Protein AF-A0A484B6P1-F1 (afdb_monomer)

Mean predicted aligned error: 10.32 Å

Organism: Drosophila navojoa (NCBI:txid7232)

InterPro domains:
  IPR007757 MT-A70-like [PF05063] (19-71)
  IPR007757 MT-A70-like [PS51143] (1-83)
  IPR045123 N6-adenosine-methyltransferase non-catalytic subunit METTL14-like [PTHR13107] (1-81)

Nearest PDB structures (foldseek):
  7o08-assembly1_B  TM=8.911E-01  e=1.246E-04  Homo sapiens
  7rx7-assembly1_B  TM=8.530E-01  e=1.086E-04  Homo sapiens
  8pwb-assembly1_B  TM=9.089E-01  e=2.312E-04  Homo sapiens
  7oqp-assembly1_B  TM=8.785E-01  e=2.158E-04  Homo sapiens
  5il0-assembly1_B  TM=8.909E-01  e=2.652E-04  Homo sapiens

Structure (mmCIF, N/CA/C/O backbone):
data_AF-A0A484B6P1-F1
#
_entry.id   AF-A0A484B6P1-F1
#
loop_
_atom_site.group_PDB
_atom_site.id
_atom_site.type_symbol
_atom_site.label_atom_id
_atom_site.label_alt_id
_atom_site.label_comp_id
_atom_site.label_asym_id
_atom_site.label_entity_id
_atom_site.label_seq_id
_atom_site.pdbx_PDB_ins_code
_atom_site.Cartn_x
_atom_site.Cartn_y
_atom_site.Cartn_z
_atom_site.occupancy
_atom_site.B_iso_or_equiv
_atom_site.auth_seq_id
_atom_site.auth_comp_id
_atom_site.auth_asym_id
_atom_site.auth_atom_id
_atom_site.pdbx_PDB_model_num
ATOM 1 N N . MET A 1 1 ? 0.513 -12.528 11.663 1.00 75.00 1 MET A N 1
ATOM 2 C CA . MET A 1 1 ? -0.344 -13.184 10.649 1.00 75.00 1 MET A CA 1
ATOM 3 C C . MET A 1 1 ? 0.185 -12.778 9.282 1.00 75.00 1 MET A C 1
ATOM 5 O O . MET A 1 1 ? 0.673 -11.662 9.178 1.00 75.00 1 MET A O 1
ATOM 9 N N . TYR A 1 2 ? 0.173 -13.654 8.279 1.00 79.38 2 TYR A N 1
ATOM 10 C CA . TYR A 1 2 ? 0.594 -13.304 6.919 1.00 79.38 2 TYR A CA 1
ATOM 11 C C . TYR A 1 2 ? -0.405 -13.881 5.918 1.00 79.38 2 TYR A C 1
ATOM 13 O O . TYR A 1 2 ? -0.963 -14.952 6.153 1.00 79.38 2 TYR A O 1
ATOM 21 N N . LEU A 1 3 ? -0.629 -13.164 4.820 1.00 81.81 3 LEU A N 1
ATOM 22 C CA . LEU A 1 3 ? -1.488 -13.584 3.721 1.00 81.81 3 LEU A CA 1
ATOM 23 C C . LEU A 1 3 ? -0.683 -13.477 2.428 1.00 81.81 3 LEU A C 1
ATOM 25 O O . LEU A 1 3 ? -0.211 -12.398 2.081 1.00 81.81 3 LEU A O 1
ATOM 29 N N . LYS A 1 4 ? -0.512 -14.596 1.720 1.00 83.38 4 LYS A N 1
ATOM 30 C CA . LYS A 1 4 ? 0.032 -14.572 0.361 1.00 83.38 4 LYS A CA 1
ATOM 31 C C . LYS A 1 4 ? -1.120 -14.273 -0.593 1.00 83.38 4 LYS A C 1
ATOM 33 O O . LYS A 1 4 ? -1.956 -15.142 -0.819 1.00 83.38 4 LYS A O 1
ATOM 38 N N . ALA A 1 5 ? -1.151 -13.065 -1.134 1.00 82.81 5 ALA A N 1
ATOM 39 C CA . ALA A 1 5 ? -2.148 -12.627 -2.100 1.00 82.81 5 ALA A CA 1
ATOM 40 C C . ALA A 1 5 ? -1.501 -11.722 -3.150 1.00 82.81 5 ALA A C 1
ATOM 42 O O . ALA A 1 5 ? -0.474 -11.094 -2.889 1.00 82.81 5 ALA A O 1
ATOM 43 N N . ASP A 1 6 ? -2.107 -11.671 -4.331 1.00 82.31 6 ASP A N 1
ATOM 44 C CA . ASP A 1 6 ? -1.783 -10.652 -5.321 1.00 82.31 6 ASP A CA 1
ATOM 45 C C . ASP A 1 6 ? -2.543 -9.375 -4.962 1.00 82.31 6 ASP A C 1
ATOM 47 O O . ASP A 1 6 ? -3.768 -9.344 -5.038 1.00 82.31 6 ASP A O 1
ATOM 51 N N . ILE A 1 7 ? -1.817 -8.336 -4.553 1.00 79.69 7 ILE A N 1
ATOM 52 C CA . ILE A 1 7 ? -2.414 -7.076 -4.101 1.00 79.69 7 ILE A CA 1
ATOM 53 C C . ILE A 1 7 ? -3.184 -6.376 -5.232 1.00 79.69 7 ILE A C 1
ATOM 55 O O . ILE A 1 7 ? -4.178 -5.723 -4.943 1.00 79.69 7 ILE A O 1
ATOM 59 N N . LYS A 1 8 ? -2.804 -6.547 -6.510 1.00 77.69 8 LYS A N 1
ATOM 60 C CA . LYS A 1 8 ? -3.521 -5.906 -7.631 1.00 77.69 8 LYS A CA 1
ATOM 61 C C . LYS A 1 8 ? -4.902 -6.520 -7.882 1.00 77.69 8 LYS A C 1
ATOM 63 O O . LYS A 1 8 ? -5.767 -5.867 -8.4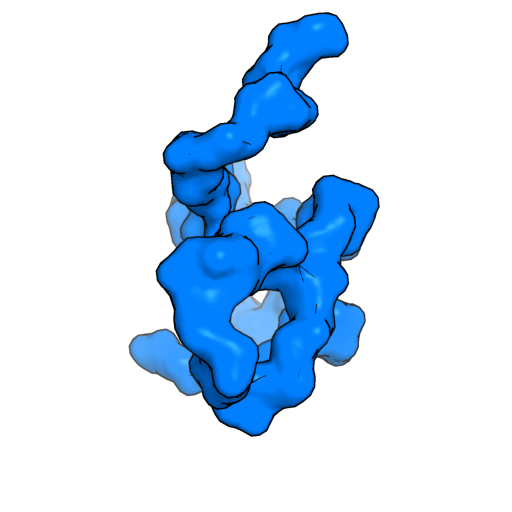53 1.00 77.69 8 LYS A O 1
ATOM 68 N N . ALA A 1 9 ? -5.09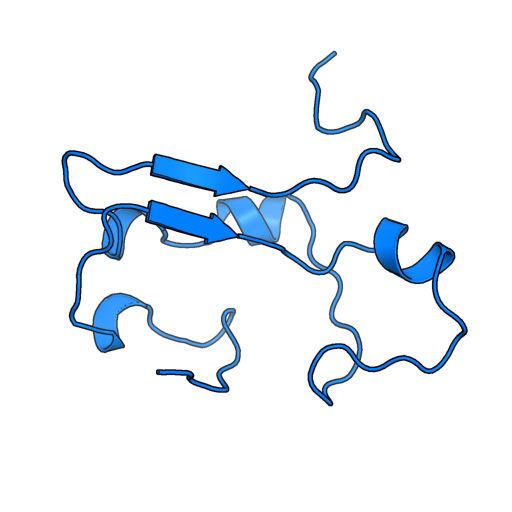7 -7.777 -7.487 1.00 81.31 9 ALA A N 1
ATOM 69 C CA . ALA A 1 9 ? -6.353 -8.507 -7.662 1.00 81.31 9 ALA A CA 1
ATOM 70 C C . ALA A 1 9 ? -7.118 -8.714 -6.344 1.00 81.31 9 ALA A 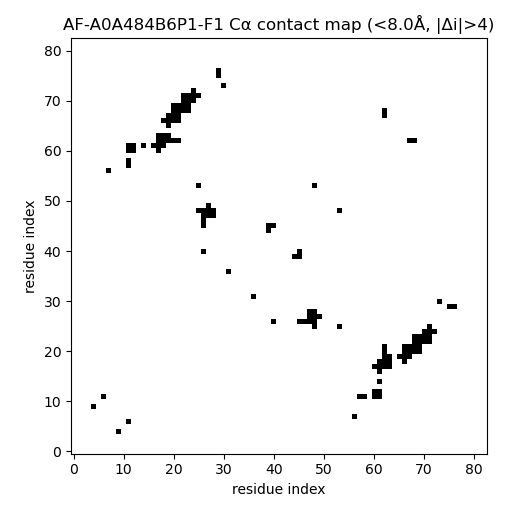C 1
ATOM 72 O O . ALA A 1 9 ? -8.229 -9.246 -6.351 1.00 81.31 9 ALA A O 1
ATOM 73 N N . LEU A 1 10 ? -6.518 -8.345 -5.211 1.00 81.81 10 LEU A N 1
ATOM 74 C CA . LEU A 1 10 ? -7.112 -8.527 -3.897 1.00 81.81 10 LEU A CA 1
ATOM 75 C C . LEU A 1 10 ? -8.077 -7.382 -3.601 1.00 81.81 10 LEU A C 1
ATOM 77 O O . LEU A 1 10 ? -7.678 -6.223 -3.539 1.00 81.81 10 LEU A O 1
ATOM 81 N N . ASP A 1 11 ? -9.329 -7.726 -3.309 1.00 80.88 11 ASP A N 1
ATOM 82 C CA . ASP A 1 11 ? -10.237 -6.780 -2.673 1.00 80.88 11 ASP A CA 1
ATOM 83 C C . ASP A 1 11 ? -9.802 -6.574 -1.216 1.00 80.88 11 ASP A C 1
ATOM 85 O O . ASP A 1 11 ? -9.986 -7.437 -0.350 1.00 80.88 11 ASP A O 1
ATOM 89 N N . VAL A 1 12 ? -9.204 -5.417 -0.948 1.00 78.25 12 VAL A N 1
ATOM 90 C CA . VAL A 1 12 ? -8.715 -5.014 0.374 1.00 78.25 12 VAL A CA 1
ATOM 91 C C . VAL A 1 12 ? -9.819 -4.977 1.440 1.00 78.25 12 VAL A C 1
ATOM 93 O O . VAL A 1 12 ? -9.522 -5.091 2.628 1.00 78.25 12 VAL A O 1
ATOM 96 N N . LYS A 1 13 ? -11.102 -4.939 1.053 1.00 78.44 13 LYS A N 1
ATOM 97 C CA . LYS A 1 13 ? -12.244 -5.015 1.984 1.00 78.44 13 LYS A CA 1
ATOM 98 C C . LYS A 1 13 ? -12.367 -6.378 2.655 1.00 78.44 13 LYS A C 1
ATOM 100 O O . LYS A 1 13 ? -12.883 -6.475 3.768 1.00 78.44 13 LYS A O 1
ATOM 105 N N . THR A 1 14 ? -11.845 -7.428 2.022 1.00 81.69 14 THR A N 1
ATOM 106 C CA . THR A 1 14 ? -11.858 -8.795 2.569 1.00 81.69 14 THR A CA 1
ATOM 107 C C . THR A 1 14 ? -11.002 -8.951 3.825 1.00 81.69 14 THR A C 1
ATOM 109 O O . THR A 1 14 ? -11.236 -9.869 4.608 1.00 81.69 14 THR A O 1
ATOM 112 N N . LEU A 1 15 ? -10.058 -8.031 4.066 1.00 80.38 15 LEU A N 1
ATOM 113 C CA . LEU A 1 15 ? -9.265 -7.991 5.297 1.00 80.38 15 LEU A CA 1
ATOM 114 C C . LEU A 1 15 ? -10.128 -7.655 6.528 1.00 80.38 15 LEU A C 1
ATOM 116 O O . LEU A 1 15 ? -9.710 -7.948 7.649 1.00 80.38 15 LEU A O 1
ATOM 120 N N . ALA A 1 16 ? -11.325 -7.076 6.322 1.00 76.25 16 ALA A N 1
ATOM 121 C CA . ALA A 1 16 ? -12.352 -6.787 7.333 1.00 76.25 16 ALA A CA 1
ATOM 122 C C . ALA A 1 16 ? -11.822 -6.102 8.612 1.00 76.25 16 ALA A C 1
ATOM 124 O O . ALA A 1 16 ? -12.418 -6.205 9.682 1.00 76.25 16 ALA A O 1
ATOM 125 N N . SER A 1 17 ? -10.683 -5.420 8.501 1.00 80.44 17 SER A N 1
ATOM 126 C CA . SER A 1 17 ? -9.928 -4.829 9.600 1.00 80.44 17 SER A CA 1
ATOM 127 C C . SER A 1 17 ? -9.380 -3.490 9.143 1.00 80.44 17 SER A C 1
ATOM 129 O O . SER A 1 17 ? -8.984 -3.337 7.985 1.00 80.44 17 SER A O 1
ATOM 131 N N . LYS A 1 18 ? -9.365 -2.529 10.063 1.00 85.50 18 LYS A N 1
ATOM 132 C CA . LYS A 1 18 ? -8.725 -1.234 9.863 1.00 85.50 18 LYS A CA 1
ATOM 133 C C . LYS A 1 18 ? -7.350 -1.246 10.517 1.00 85.50 18 LYS A C 1
ATOM 135 O O . LYS A 1 18 ? -7.179 -1.862 11.568 1.00 85.50 18 LYS A O 1
ATOM 140 N N . PHE A 1 19 ? -6.384 -0.590 9.889 1.00 86.31 19 PHE A N 1
ATOM 141 C CA . PHE A 1 19 ? -5.009 -0.521 10.369 1.00 86.31 19 PHE A CA 1
ATOM 142 C C . PHE A 1 19 ? -4.654 0.912 10.762 1.00 86.31 19 PHE A C 1
ATOM 144 O O . PHE A 1 19 ? -4.869 1.848 9.989 1.00 86.31 19 PHE A O 1
ATOM 151 N N . ASP A 1 20 ? -4.058 1.067 11.945 1.00 86.44 20 ASP A N 1
ATOM 152 C CA . ASP A 1 20 ? -3.510 2.345 12.416 1.00 86.44 20 ASP A CA 1
ATOM 153 C C . ASP A 1 20 ? -2.213 2.710 11.680 1.00 86.44 20 ASP A C 1
ATOM 155 O O . ASP A 1 20 ? -1.885 3.880 11.502 1.00 86.44 20 ASP A O 1
ATOM 159 N N . VAL A 1 21 ? -1.453 1.705 11.238 1.00 85.75 21 VAL A N 1
ATOM 160 C CA . VAL A 1 21 ? -0.202 1.896 10.499 1.00 85.75 21 VAL A CA 1
ATOM 161 C C . VAL A 1 21 ? -0.185 0.967 9.294 1.00 85.75 21 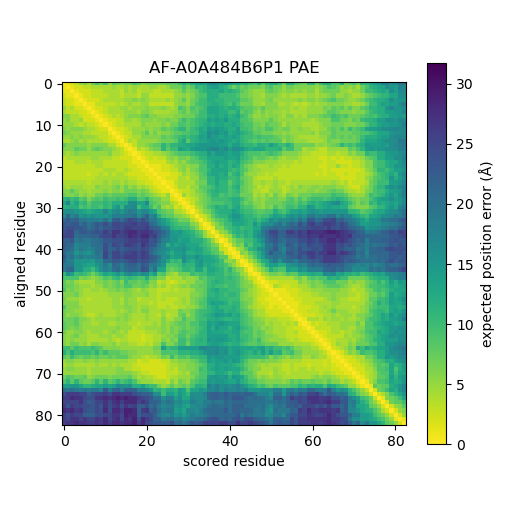VAL A C 1
ATOM 163 O O . VAL A 1 21 ? -0.211 -0.255 9.443 1.00 85.75 21 VAL A O 1
ATOM 166 N N . VAL A 1 22 ? -0.106 1.553 8.100 1.00 86.25 22 VAL A N 1
ATOM 167 C CA . VAL A 1 22 ? 0.042 0.830 6.835 1.00 86.25 22 VAL A CA 1
ATOM 168 C C . VAL A 1 22 ? 1.441 1.085 6.293 1.00 86.25 22 VAL A C 1
ATOM 170 O O . VAL A 1 22 ? 1.791 2.214 5.953 1.00 86.25 22 VAL A O 1
ATOM 173 N N . LEU A 1 23 ? 2.242 0.025 6.210 1.00 85.75 23 LEU A N 1
ATOM 174 C CA . LEU A 1 23 ? 3.575 0.057 5.619 1.00 85.75 23 LEU A CA 1
ATOM 175 C C . LEU A 1 23 ? 3.517 -0.522 4.204 1.00 85.75 23 LEU A C 1
ATOM 177 O O . LEU A 1 23 ? 3.150 -1.684 4.034 1.00 85.75 23 LEU A O 1
ATOM 181 N N . ILE A 1 24 ? 3.892 0.272 3.204 1.00 84.38 24 ILE A N 1
ATOM 182 C CA . ILE A 1 24 ? 3.884 -0.138 1.797 1.00 84.38 24 ILE A CA 1
ATOM 183 C C . ILE A 1 24 ? 5.325 -0.158 1.291 1.00 84.38 24 ILE A C 1
ATOM 185 O O . ILE A 1 24 ? 5.985 0.877 1.236 1.00 84.38 24 ILE A O 1
ATOM 189 N N . GLU A 1 25 ? 5.808 -1.338 0.911 1.00 82.62 25 GLU A N 1
ATOM 190 C CA . GLU A 1 25 ? 7.104 -1.530 0.249 1.00 82.62 25 GLU A CA 1
ATOM 191 C C . GLU A 1 25 ? 6.858 -2.153 -1.135 1.00 82.62 25 GLU A C 1
ATOM 193 O O . GLU A 1 25 ? 6.852 -3.380 -1.277 1.00 82.62 25 GLU A O 1
ATOM 198 N N . PRO A 1 26 ? 6.568 -1.337 -2.161 1.00 78.44 26 PRO A N 1
ATOM 199 C CA . PRO A 1 26 ? 6.263 -1.849 -3.486 1.00 78.44 26 PRO A CA 1
ATOM 200 C C . PRO A 1 26 ? 7.554 -2.247 -4.230 1.00 78.44 26 PRO A C 1
ATOM 202 O O . PRO A 1 26 ? 8.613 -1.641 -4.035 1.00 78.44 26 PRO A O 1
ATOM 205 N N . PRO A 1 27 ? 7.501 -3.273 -5.098 1.00 74.50 27 PRO A N 1
ATOM 206 C CA . PRO A 1 27 ? 8.662 -3.731 -5.854 1.00 74.50 27 PRO A CA 1
ATOM 207 C C . PRO A 1 27 ? 8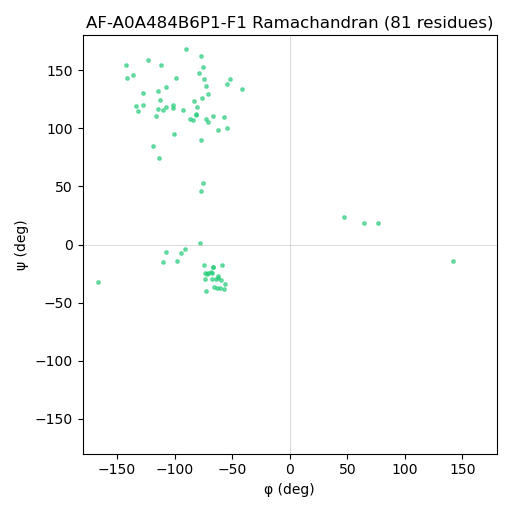.962 -2.785 -7.028 1.00 74.50 27 PRO A C 1
ATOM 209 O O . PRO A 1 27 ? 8.473 -2.982 -8.139 1.00 74.50 27 PRO A O 1
ATOM 212 N N . PHE A 1 28 ? 9.787 -1.766 -6.796 1.00 72.38 28 PHE A N 1
ATOM 213 C CA . PHE A 1 28 ? 10.259 -0.869 -7.856 1.00 72.38 28 PHE A CA 1
ATOM 214 C C . PHE A 1 28 ? 11.343 -1.509 -8.736 1.00 72.38 28 PHE A C 1
ATOM 216 O O . PHE A 1 28 ? 12.111 -2.374 -8.297 1.00 72.38 28 PHE A O 1
ATOM 223 N N . GLU A 1 29 ? 11.432 -1.056 -9.988 1.00 67.44 29 GLU A N 1
ATOM 224 C CA . GLU A 1 29 ? 12.436 -1.520 -10.951 1.00 67.44 29 GLU A CA 1
ATOM 225 C C . GLU A 1 29 ? 13.862 -1.188 -10.487 1.00 67.44 29 GLU A C 1
ATOM 227 O O . GLU A 1 29 ? 14.779 -2.007 -10.598 1.00 67.44 29 GLU A O 1
ATOM 232 N N . GLU A 1 30 ? 14.059 -0.031 -9.859 1.00 64.38 30 GLU A N 1
ATOM 233 C CA . GLU A 1 30 ? 15.359 0.396 -9.344 1.00 64.38 30 GLU A CA 1
ATOM 234 C C . GLU A 1 30 ? 15.893 -0.541 -8.253 1.00 64.38 30 GLU A C 1
ATOM 236 O O . GLU A 1 30 ? 17.108 -0.711 -8.118 1.00 64.38 30 GLU A O 1
ATOM 241 N N . TYR A 1 31 ? 15.011 -1.233 -7.524 1.00 65.06 31 TYR A N 1
ATOM 242 C CA . TYR A 1 31 ? 15.417 -2.215 -6.513 1.00 65.06 31 TYR A CA 1
ATOM 243 C C . TYR A 1 31 ? 15.980 -3.487 -7.141 1.00 65.06 31 TYR A C 1
ATOM 245 O O . TYR A 1 31 ? 16.818 -4.158 -6.537 1.00 65.06 31 TYR A O 1
ATOM 253 N N . ALA A 1 32 ? 15.584 -3.805 -8.375 1.00 60.81 32 ALA A N 1
ATOM 254 C CA . ALA A 1 32 ? 16.076 -4.971 -9.091 1.00 60.81 32 ALA A CA 1
ATOM 255 C C . ALA A 1 32 ? 17.511 -4.821 -9.604 1.00 60.81 32 ALA A C 1
ATOM 257 O O . ALA A 1 32 ? 18.176 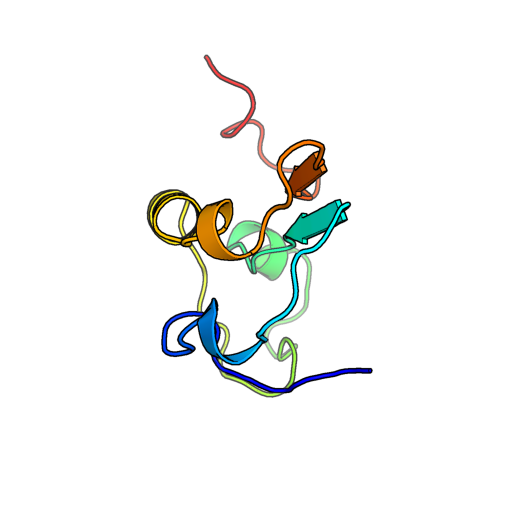-5.845 -9.762 1.00 60.81 32 ALA A O 1
ATOM 258 N N . ARG A 1 33 ? 18.011 -3.596 -9.826 1.00 58.66 33 ARG A N 1
ATOM 259 C CA . ARG A 1 33 ? 19.390 -3.364 -10.305 1.00 58.66 33 ARG A CA 1
ATOM 260 C C . ARG A 1 33 ? 20.460 -3.726 -9.273 1.00 58.66 33 ARG A C 1
ATOM 262 O O . ARG A 1 33 ? 21.586 -4.029 -9.648 1.00 58.66 33 ARG A O 1
ATOM 269 N N . ALA A 1 34 ? 20.109 -3.734 -7.988 1.00 53.84 34 ALA A N 1
ATOM 270 C CA . ALA A 1 34 ? 21.027 -4.044 -6.892 1.00 53.84 34 ALA A CA 1
ATOM 271 C C . ALA A 1 34 ? 21.069 -5.538 -6.513 1.00 53.84 34 ALA A C 1
ATOM 273 O O . ALA A 1 34 ? 21.841 -5.923 -5.636 1.00 53.84 34 ALA A O 1
ATOM 274 N N . VAL A 1 35 ? 20.236 -6.386 -7.129 1.00 52.16 35 VAL A N 1
ATOM 275 C CA . VAL A 1 35 ? 20.079 -7.795 -6.739 1.00 52.16 35 VAL A CA 1
ATOM 276 C C . VAL A 1 35 ? 20.277 -8.688 -7.966 1.00 52.16 35 VAL A C 1
ATOM 278 O O . VAL A 1 35 ? 19.638 -8.428 -8.987 1.00 52.16 35 VAL A O 1
ATOM 281 N N . PRO A 1 36 ? 21.111 -9.748 -7.899 1.00 49.72 36 PRO A N 1
ATOM 282 C CA . PRO A 1 36 ? 21.426 -10.586 -9.054 1.00 49.72 36 PRO A CA 1
ATOM 283 C C . PRO A 1 36 ? 20.167 -11.092 -9.773 1.00 49.72 36 PRO A C 1
ATOM 285 O O . PRO A 1 36 ? 19.141 -11.395 -9.147 1.00 49.72 36 PRO A O 1
ATOM 288 N N . ALA A 1 37 ? 20.261 -11.147 -11.105 1.00 45.34 37 ALA A N 1
ATOM 289 C CA . ALA A 1 37 ? 19.220 -11.614 -12.013 1.00 45.34 37 ALA A CA 1
ATOM 290 C C . ALA A 1 37 ? 18.778 -13.031 -11.609 1.00 45.34 37 ALA A C 1
ATOM 292 O O . ALA A 1 37 ? 19.476 -14.006 -11.866 1.00 45.34 37 ALA A O 1
ATOM 293 N N . GLY A 1 38 ? 17.649 -13.126 -10.902 1.00 45.34 38 GLY A N 1
ATOM 294 C CA . GLY A 1 38 ? 17.135 -14.389 -10.365 1.00 45.34 38 GLY A CA 1
ATOM 295 C C . GLY A 1 38 ? 16.492 -14.304 -8.980 1.00 45.34 38 GLY A C 1
ATOM 296 O O . GLY A 1 38 ? 15.784 -15.232 -8.603 1.00 45.34 38 GLY A O 1
ATOM 297 N N . ALA A 1 39 ? 16.662 -13.215 -8.216 1.00 45.03 39 ALA A N 1
ATOM 298 C CA . ALA A 1 39 ? 15.976 -13.127 -6.921 1.00 45.03 39 ALA A CA 1
ATOM 299 C C . ALA A 1 39 ? 14.470 -12.877 -7.117 1.00 45.03 39 ALA A C 1
ATOM 301 O O . ALA A 1 39 ? 14.058 -11.791 -7.523 1.00 45.03 39 ALA A O 1
ATOM 302 N N . THR A 1 40 ? 13.647 -13.883 -6.846 1.00 45.81 40 THR A N 1
ATOM 303 C CA . THR A 1 40 ? 12.191 -13.754 -6.759 1.00 45.81 40 THR A CA 1
ATOM 304 C C . THR A 1 40 ? 11.824 -12.971 -5.501 1.00 45.81 40 THR A C 1
ATOM 306 O O . THR A 1 40 ? 12.254 -13.349 -4.411 1.00 45.81 40 THR A O 1
ATOM 309 N N . VAL A 1 41 ? 10.991 -11.937 -5.610 1.00 49.59 41 VAL A N 1
ATOM 310 C CA . VAL A 1 41 ? 10.318 -11.366 -4.433 1.00 49.59 41 VAL A CA 1
ATOM 311 C C . VAL A 1 41 ? 9.112 -12.265 -4.151 1.00 49.59 41 VAL A C 1
ATOM 313 O O . VAL A 1 41 ? 8.215 -12.376 -4.980 1.00 49.59 41 VAL A O 1
ATOM 316 N N . GLY A 1 42 ? 9.131 -13.017 -3.047 1.00 49.88 42 GLY A N 1
ATOM 317 C CA . GLY A 1 42 ? 7.990 -13.853 -2.636 1.00 49.88 42 GLY A CA 1
ATOM 318 C C . GLY A 1 42 ? 7.612 -15.023 -3.568 1.00 49.88 42 GLY A C 1
ATOM 319 O O . GLY A 1 42 ? 6.502 -15.548 -3.466 1.00 49.88 42 GLY A O 1
ATOM 320 N N . GLY A 1 43 ? 8.507 -15.458 -4.466 1.00 44.66 43 GLY A N 1
ATOM 321 C CA . GLY A 1 43 ? 8.279 -16.614 -5.349 1.00 44.66 43 GLY A CA 1
ATOM 322 C C . GLY A 1 43 ? 7.357 -16.362 -6.552 1.00 44.66 43 GLY A C 1
ATOM 323 O O . GLY A 1 43 ? 6.848 -17.325 -7.120 1.00 44.66 43 GLY A O 1
ATOM 324 N N . ALA A 1 44 ? 7.131 -15.102 -6.935 1.00 49.25 44 ALA A N 1
ATOM 325 C CA . ALA A 1 44 ? 6.422 -14.709 -8.157 1.00 49.25 44 ALA A CA 1
ATOM 326 C C . ALA A 1 44 ? 7.389 -14.042 -9.164 1.00 49.25 44 ALA A C 1
ATOM 328 O O . ALA A 1 44 ? 8.424 -13.507 -8.742 1.00 49.25 44 ALA A O 1
ATOM 329 N N . PRO A 1 45 ? 7.102 -14.074 -10.486 1.00 52.88 45 PRO A N 1
ATOM 330 C CA . PRO A 1 45 ? 7.834 -13.262 -11.461 1.00 52.88 45 PRO A CA 1
ATOM 331 C C . PRO A 1 45 ? 7.796 -11.790 -11.029 1.00 52.88 45 PRO A C 1
ATOM 333 O O . PRO A 1 45 ? 6.771 -11.322 -10.538 1.00 52.88 45 PRO A O 1
ATOM 336 N N . ARG A 1 46 ? 8.924 -11.074 -11.153 1.00 59.47 46 ARG A N 1
ATOM 337 C CA . ARG A 1 46 ? 9.038 -9.672 -10.719 1.00 59.47 46 ARG A CA 1
ATOM 338 C C . ARG A 1 46 ? 8.071 -8.808 -11.532 1.00 59.47 46 ARG A C 1
ATOM 340 O O . ARG A 1 46 ? 8.380 -8.440 -12.660 1.00 59.47 46 ARG A O 1
ATOM 347 N N . VAL A 1 47 ? 6.906 -8.510 -10.967 1.00 65.62 47 VAL A N 1
ATOM 348 C CA . VAL A 1 47 ? 6.015 -7.469 -11.477 1.00 65.62 47 VAL A CA 1
ATOM 349 C C . VAL A 1 47 ? 6.479 -6.175 -10.837 1.00 65.62 47 VAL A C 1
ATOM 351 O O . VAL A 1 47 ? 6.325 -5.998 -9.630 1.00 65.62 47 VAL A O 1
ATOM 354 N N . PHE A 1 48 ? 7.103 -5.315 -11.634 1.00 72.56 48 PHE A N 1
ATOM 355 C CA . PHE A 1 48 ? 7.489 -3.984 -11.187 1.00 72.56 48 PHE A CA 1
ATOM 356 C C . PHE A 1 48 ? 6.263 -3.090 -11.096 1.00 72.56 48 PHE A C 1
ATOM 358 O O . PHE A 1 48 ? 5.329 -3.230 -11.890 1.00 72.56 48 PHE A O 1
ATOM 365 N N . TRP A 1 49 ? 6.241 -2.239 -10.077 1.00 76.38 49 TRP A N 1
ATOM 366 C CA . TRP A 1 49 ? 5.151 -1.301 -9.850 1.00 76.38 49 TRP A CA 1
ATOM 367 C C . TRP A 1 49 ? 5.607 0.108 -10.184 1.00 76.38 49 TRP A C 1
ATOM 369 O O . TRP A 1 49 ? 6.690 0.529 -9.775 1.00 76.38 49 TRP A O 1
ATOM 379 N N . ASN A 1 50 ? 4.745 0.826 -10.896 1.00 80.12 50 ASN A N 1
ATOM 380 C CA . ASN A 1 50 ? 4.918 2.250 -11.150 1.00 80.12 50 ASN A CA 1
ATOM 381 C C . ASN A 1 50 ? 4.235 3.071 -10.048 1.00 80.12 50 ASN A C 1
ATOM 383 O O . ASN A 1 50 ? 3.420 2.557 -9.279 1.00 80.12 50 ASN A O 1
ATOM 387 N N . TRP A 1 51 ? 4.509 4.375 -10.001 1.00 78.69 51 TRP A N 1
ATOM 388 C CA . TRP A 1 51 ? 3.810 5.289 -9.092 1.00 78.69 51 TRP A CA 1
ATOM 389 C C . TRP A 1 51 ? 2.293 5.279 -9.290 1.00 78.69 51 TRP A C 1
ATOM 391 O O . TRP A 1 51 ? 1.559 5.276 -8.306 1.00 78.69 51 TRP A O 1
ATOM 401 N N . ASP A 1 52 ? 1.822 5.174 -10.535 1.00 82.19 52 ASP A N 1
ATOM 402 C CA . ASP A 1 52 ? 0.396 5.034 -10.837 1.00 82.19 52 ASP A CA 1
ATOM 403 C C . ASP A 1 52 ? -0.214 3.771 -10.215 1.00 82.19 52 ASP A C 1
ATOM 405 O O . ASP A 1 52 ? -1.335 3.812 -9.717 1.00 82.19 52 ASP A O 1
ATOM 409 N N . ASP A 1 53 ? 0.515 2.651 -10.183 1.00 81.44 53 ASP A N 1
ATOM 410 C CA . ASP A 1 53 ? 0.026 1.425 -9.538 1.00 81.44 53 ASP A CA 1
ATOM 411 C C . ASP A 1 53 ? -0.126 1.615 -8.025 1.00 81.44 53 ASP A C 1
ATOM 413 O O . ASP A 1 53 ? -1.062 1.090 -7.433 1.00 81.44 53 ASP A O 1
ATOM 417 N N . ILE A 1 54 ? 0.784 2.371 -7.402 1.00 80.19 54 ILE A N 1
ATOM 418 C CA . ILE A 1 54 ? 0.766 2.642 -5.959 1.00 80.19 54 ILE A CA 1
ATOM 419 C C . ILE A 1 54 ? -0.363 3.611 -5.604 1.00 80.19 54 ILE A C 1
ATOM 421 O O . ILE A 1 54 ? -1.039 3.421 -4.596 1.00 80.19 54 ILE A O 1
ATOM 425 N N . LEU A 1 55 ? -0.590 4.632 -6.435 1.00 81.00 55 LEU A N 1
ATOM 426 C CA . LEU A 1 55 ? -1.678 5.597 -6.258 1.00 81.00 55 LEU A CA 1
ATOM 427 C C . LEU A 1 55 ? -3.061 4.966 -6.457 1.00 81.00 55 LEU A C 1
ATOM 429 O O . LEU A 1 55 ? -4.017 5.403 -5.825 1.00 81.00 55 LEU A O 1
ATOM 433 N N . ASN A 1 56 ? -3.161 3.934 -7.297 1.00 84.62 56 ASN A N 1
ATOM 434 C CA . ASN A 1 56 ? -4.396 3.177 -7.509 1.00 84.62 56 ASN A CA 1
ATOM 435 C C . ASN A 1 56 ? -4.700 2.161 -6.391 1.00 84.62 56 ASN A C 1
ATOM 437 O O . ASN A 1 56 ? -5.692 1.441 -6.481 1.00 84.62 56 ASN A O 1
ATOM 441 N N . LEU A 1 57 ? -3.872 2.067 -5.345 1.00 82.38 57 LEU A N 1
ATOM 442 C CA . LEU A 1 57 ? -4.185 1.231 -4.188 1.00 82.38 57 LEU A CA 1
ATOM 443 C C . LEU A 1 57 ? -5.243 1.916 -3.319 1.00 82.38 57 LEU A C 1
ATOM 445 O O . LEU A 1 57 ? -5.027 3.016 -2.811 1.00 82.38 57 LEU A O 1
ATOM 449 N N . ASP A 1 58 ? -6.337 1.209 -3.043 1.00 82.12 58 ASP A N 1
ATOM 450 C CA . ASP A 1 58 ? -7.420 1.665 -2.163 1.00 82.12 58 ASP A CA 1
ATOM 451 C C . ASP A 1 58 ? -7.036 1.595 -0.668 1.00 82.12 58 ASP A C 1
ATOM 453 O O . ASP A 1 58 ? -7.732 1.012 0.167 1.00 82.12 58 ASP A O 1
ATOM 457 N N . VAL A 1 59 ? -5.906 2.203 -0.290 1.00 81.88 59 VAL A N 1
ATOM 458 C CA . VAL A 1 59 ? -5.389 2.211 1.091 1.00 81.88 59 VAL A CA 1
ATOM 459 C C . VAL A 1 59 ? -6.366 2.903 2.049 1.00 81.88 59 VAL A C 1
ATOM 461 O O . VAL A 1 59 ? -6.459 2.531 3.217 1.00 81.88 59 VAL A O 1
ATOM 464 N N . GLY A 1 60 ? -7.158 3.860 1.556 1.00 80.06 60 GLY A N 1
ATOM 465 C CA . GLY A 1 60 ? -8.201 4.528 2.340 1.00 80.06 60 GLY A CA 1
ATOM 466 C C . GLY A 1 60 ? -9.270 3.571 2.883 1.00 80.06 60 GLY A C 1
ATOM 467 O O . GLY A 1 60 ? -9.786 3.774 3.981 1.00 80.06 60 GLY A O 1
ATOM 468 N N . GLU A 1 61 ? -9.553 2.472 2.178 1.00 83.19 61 GLU A N 1
ATOM 469 C CA . GLU A 1 61 ? -10.557 1.495 2.611 1.00 83.19 61 GLU A CA 1
ATOM 470 C C . GLU A 1 61 ? -10.063 0.619 3.772 1.00 83.19 61 GLU A C 1
ATOM 472 O O . GLU A 1 61 ? -10.881 0.046 4.493 1.00 83.19 61 GLU A O 1
ATOM 477 N N . ILE A 1 62 ? -8.752 0.553 4.016 1.00 84.38 62 ILE A N 1
ATOM 478 C CA . ILE A 1 62 ? -8.146 -0.209 5.123 1.00 84.38 62 ILE A CA 1
ATOM 479 C C . ILE A 1 62 ? -7.553 0.684 6.216 1.00 84.38 62 ILE A C 1
ATOM 481 O O . ILE A 1 62 ? -7.299 0.212 7.320 1.00 84.38 62 ILE A O 1
ATOM 485 N N . ALA A 1 63 ? -7.357 1.967 5.936 1.00 84.44 63 ALA A N 1
ATOM 486 C CA . ALA A 1 63 ? -6.886 2.958 6.890 1.00 84.44 63 ALA A CA 1
ATOM 487 C C . ALA A 1 63 ? -7.987 3.322 7.909 1.00 84.44 63 ALA A C 1
ATOM 489 O O . ALA A 1 63 ? -9.159 3.490 7.553 1.00 84.44 63 ALA A O 1
ATOM 490 N N . GLU A 1 64 ? -7.617 3.417 9.188 1.00 85.44 64 GLU A N 1
ATOM 491 C CA . GLU A 1 64 ? -8.459 4.007 10.244 1.00 85.44 64 GLU A CA 1
ATOM 492 C C . GLU A 1 64 ? -8.436 5.552 10.150 1.00 85.44 64 GLU A C 1
ATOM 494 O O . GLU A 1 64 ? -7.552 6.129 9.513 1.00 85.44 64 GLU A O 1
ATOM 499 N N . HIS A 1 65 ? -9.395 6.237 10.779 1.00 77.12 65 HIS A N 1
ATOM 500 C CA . HIS A 1 65 ? -9.515 7.697 10.802 1.00 77.12 65 HIS A CA 1
ATOM 501 C C . HIS A 1 65 ? -8.252 8.395 11.338 1.00 77.12 65 HIS A C 1
ATOM 503 O O . HIS A 1 65 ? -7.891 9.468 10.855 1.00 77.12 65 HIS A O 1
ATOM 509 N N . TYR A 1 66 ? -7.553 7.784 12.300 1.00 81.25 66 TYR A N 1
ATOM 510 C CA . TYR A 1 66 ? -6.246 8.246 12.783 1.00 81.25 66 TYR A CA 1
ATOM 511 C C . TYR A 1 66 ? -5.150 7.245 12.430 1.00 81.25 66 TYR A C 1
ATOM 513 O O . TYR A 1 66 ? -4.655 6.521 13.292 1.00 81.25 66 TYR A O 1
ATOM 521 N N . SER A 1 67 ? -4.765 7.207 11.157 1.00 86.00 67 SER A N 1
ATOM 522 C CA . SER A 1 67 ? -3.759 6.266 10.669 1.00 86.00 67 SER A CA 1
ATOM 523 C C . SER A 1 67 ? -2.573 6.939 9.983 1.00 86.00 67 SER A C 1
ATOM 525 O O . SER A 1 67 ? -2.636 8.079 9.520 1.00 86.00 67 SER A O 1
ATOM 527 N N . PHE A 1 68 ? -1.465 6.201 9.928 1.00 85.19 68 PHE A N 1
ATOM 528 C CA . PHE A 1 68 ? -0.245 6.573 9.227 1.00 85.19 68 PHE A CA 1
ATOM 529 C C . PHE A 1 68 ? -0.023 5.634 8.045 1.00 85.19 68 PHE A C 1
ATOM 531 O O . PHE A 1 68 ? 0.088 4.419 8.216 1.00 85.19 68 PHE A O 1
ATOM 538 N N . VAL A 1 69 ? 0.106 6.205 6.849 1.00 84.06 69 VAL A N 1
ATOM 539 C CA . VAL A 1 69 ? 0.555 5.476 5.660 1.00 84.06 69 VAL A CA 1
ATOM 540 C C . VAL A 1 69 ? 2.018 5.820 5.423 1.00 84.06 69 VAL A C 1
ATOM 542 O O . VAL A 1 69 ? 2.366 6.979 5.204 1.00 84.06 69 VAL A O 1
ATOM 545 N N . VAL A 1 70 ? 2.882 4.811 5.492 1.00 83.06 70 VAL A N 1
ATOM 546 C CA . VAL A 1 70 ? 4.324 4.948 5.292 1.00 83.06 70 VAL A CA 1
ATOM 547 C C . VAL A 1 70 ? 4.713 4.146 4.061 1.00 83.06 70 VAL A C 1
ATOM 549 O O . VAL A 1 70 ? 4.684 2.916 4.071 1.00 83.06 70 VAL A O 1
ATOM 552 N N . VAL A 1 71 ? 5.095 4.846 2.996 1.00 79.56 71 VAL A N 1
ATOM 553 C C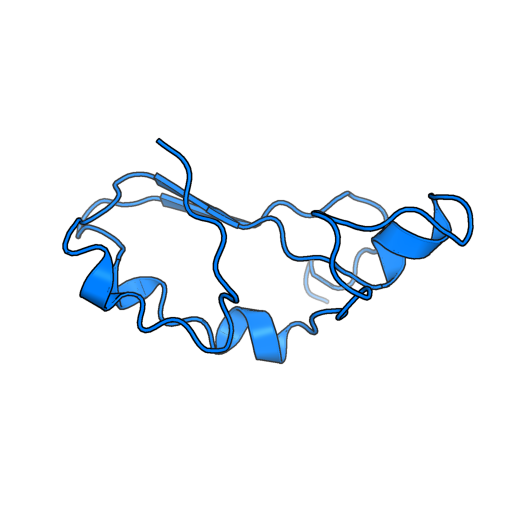A . VAL A 1 71 ? 5.661 4.221 1.799 1.00 79.56 71 VAL A CA 1
ATOM 554 C C . VAL A 1 71 ? 7.176 4.204 1.953 1.00 79.56 71 VAL A C 1
ATOM 556 O O . VAL A 1 71 ? 7.810 5.257 2.045 1.00 79.56 71 VAL A O 1
ATOM 559 N N . LEU A 1 72 ? 7.763 3.010 2.021 1.00 73.50 72 LEU A N 1
ATOM 560 C CA . LEU A 1 72 ? 9.209 2.866 2.106 1.00 73.50 72 LEU A CA 1
ATOM 561 C C . LEU A 1 72 ? 9.821 3.003 0.723 1.00 73.50 72 LEU A C 1
ATOM 563 O O . LEU A 1 72 ? 9.584 2.191 -0.168 1.00 73.50 72 LEU A O 1
ATOM 567 N N . LEU A 1 73 ? 10.666 4.017 0.589 1.00 67.19 73 LEU A N 1
ATOM 568 C CA . LEU A 1 73 ? 11.496 4.219 -0.581 1.00 67.19 73 LEU A CA 1
ATOM 569 C C . LEU A 1 73 ? 12.935 3.889 -0.202 1.00 67.19 73 LEU A C 1
ATOM 571 O O . LEU A 1 73 ? 13.524 4.538 0.665 1.00 67.19 73 LEU A O 1
ATOM 575 N N . ARG A 1 74 ? 13.535 2.885 -0.849 1.00 58.31 74 ARG A N 1
ATOM 576 C CA . ARG A 1 74 ? 14.987 2.720 -0.776 1.00 58.31 74 ARG A CA 1
ATOM 577 C C . ARG A 1 74 ? 15.612 3.908 -1.499 1.00 58.31 74 ARG A C 1
ATOM 579 O O . ARG A 1 74 ? 15.495 4.033 -2.715 1.00 58.31 74 ARG A O 1
ATOM 586 N N . SER A 1 75 ? 16.246 4.777 -0.719 1.00 52.81 75 SER A N 1
ATOM 587 C CA . SER A 1 75 ? 16.948 5.957 -1.214 1.00 52.81 75 SER A CA 1
ATOM 588 C C . SER A 1 75 ? 18.015 5.533 -2.227 1.00 52.81 75 SER A C 1
ATOM 590 O O . SER A 1 75 ? 18.983 4.852 -1.887 1.00 52.81 75 SER A O 1
ATOM 592 N N . GLY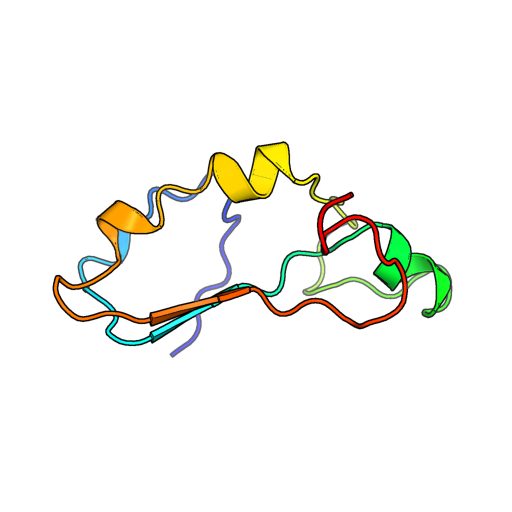 A 1 76 ? 17.765 5.869 -3.489 1.00 50.47 76 GLY A N 1
ATOM 593 C CA . GLY A 1 76 ? 18.579 5.520 -4.651 1.00 50.47 76 GLY A CA 1
ATOM 594 C C . GLY A 1 76 ? 18.188 6.326 -5.891 1.00 50.47 76 GLY A C 1
ATOM 595 O O . GLY A 1 76 ? 19.069 6.707 -6.653 1.00 50.47 76 GLY A O 1
ATOM 596 N N . SER A 1 77 ? 16.908 6.689 -6.028 1.00 50.06 77 SER A N 1
ATOM 597 C CA . SER A 1 77 ? 16.426 7.584 -7.086 1.00 50.06 77 SER A CA 1
ATOM 598 C C . SER A 1 77 ? 15.535 8.670 -6.492 1.00 50.06 77 SER A C 1
ATOM 600 O O . SER A 1 77 ? 14.475 8.404 -5.929 1.00 50.06 77 SER A O 1
ATOM 602 N N . ALA A 1 78 ? 16.003 9.910 -6.596 1.00 51.78 78 ALA A N 1
ATOM 603 C CA . ALA A 1 78 ? 15.333 11.128 -6.161 1.00 51.78 78 ALA A CA 1
ATOM 604 C C . ALA A 1 78 ? 14.219 11.563 -7.138 1.00 51.78 78 ALA A C 1
ATOM 606 O O . ALA A 1 78 ? 14.154 12.727 -7.504 1.00 51.78 78 ALA A O 1
ATOM 607 N N . GLU A 1 79 ? 13.365 10.640 -7.589 1.00 56.22 79 GLU A N 1
ATOM 608 C CA . GLU A 1 79 ? 12.207 10.977 -8.443 1.00 56.22 79 GLU A CA 1
ATOM 609 C C . GLU A 1 79 ? 10.896 11.090 -7.646 1.00 56.22 79 GLU A C 1
ATOM 611 O O . GLU A 1 79 ? 9.929 11.665 -8.130 1.00 56.22 79 GLU A O 1
ATOM 616 N N . GLY A 1 80 ? 10.868 10.610 -6.395 1.00 49.34 80 GLY A N 1
ATOM 617 C CA . GLY A 1 80 ? 9.727 10.770 -5.478 1.00 49.34 80 GLY A CA 1
ATOM 618 C C . GLY A 1 80 ? 9.824 11.972 -4.528 1.00 49.34 80 GLY A C 1
ATOM 619 O O . GLY A 1 80 ? 8.872 12.258 -3.805 1.00 49.34 80 GLY A O 1
ATOM 620 N N . LEU A 1 81 ? 10.964 12.672 -4.499 1.00 45.22 81 LEU A N 1
ATOM 621 C CA . LEU A 1 81 ? 11.133 13.920 -3.750 1.00 45.22 81 LEU A CA 1
ATOM 622 C C . LEU A 1 81 ? 11.001 15.059 -4.764 1.00 45.22 81 LEU A C 1
ATOM 624 O O . LEU A 1 81 ? 11.949 15.344 -5.486 1.00 45.22 81 LEU A O 1
ATOM 628 N N . GLY A 1 82 ? 9.790 15.605 -4.871 1.00 41.28 82 GLY A N 1
ATOM 629 C CA . GLY A 1 82 ? 9.377 16.516 -5.936 1.00 41.28 82 GLY A CA 1
ATOM 630 C C . GLY A 1 82 ? 10.415 17.564 -6.336 1.00 41.28 82 GLY A C 1
ATOM 631 O O . GLY A 1 82 ? 10.994 18.252 -5.490 1.00 41.28 82 GLY A O 1
ATOM 632 N N . HIS A 1 83 ? 10.575 17.688 -7.650 1.00 35.38 83 HIS A N 1
ATOM 633 C CA . HIS A 1 83 ? 10.979 18.922 -8.298 1.00 35.38 83 HIS A CA 1
ATOM 634 C C . HIS A 1 83 ? 9.764 19.564 -8.966 1.00 35.38 83 HIS A C 1
ATOM 636 O O . HIS A 1 83 ? 8.848 18.804 -9.360 1.00 35.38 83 HIS A O 1
#

pLDDT: mean 70.89, std 14.73, range [35.38, 86.44]

Radius of gyration: 14.25 Å; Cα contacts (8 Å, |Δi|>4): 68; chains: 1; bounding box: 34×36×25 Å

Sequence (83 aa):
MYLKADIKALDVKTLASKFDVVLIEPPFEEYARAVPAGATVGGAPRVFWNWDDILNLDVGEIAEHYSFVVVLLRSGSAEGLGH

Solvent-accessible surface area (backbone atoms only — not comparable to full-atom values): 5738 Å² total; per-residue (Å²): 140,86,79,96,73,59,72,93,80,48,66,69,69,77,67,76,57,67,34,56,67,45,79,43,74,75,53,41,64,76,64,52,78,81,44,70,96,79,77,54,68,93,80,42,84,86,69,65,52,53,72,68,59,60,68,67,50,69,55,73,78,3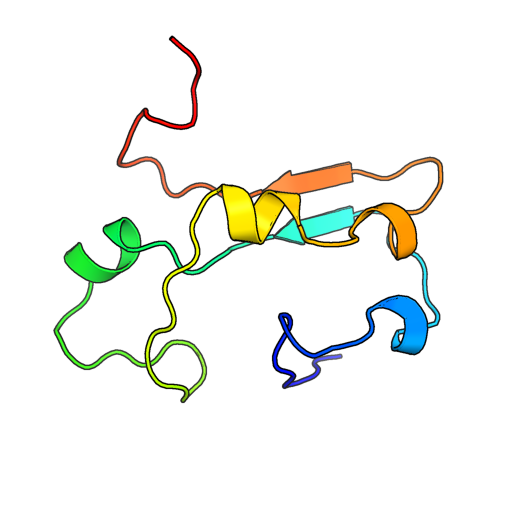0,43,38,99,78,47,47,80,44,74,62,74,81,89,82,67,81,77,83,62,81,130

Secondary structure (DSSP, 8-state):
------TTT--GGGG---EEEEEE----HHHHTTS-TT--BTTB------HHHHHTS-GGGTEEEEEEEEE---TT-TTSS--

Foldseek 3Di:
DDDDDDQLPDDPCVVVAADQEAEAEFAAPVVVVVPPDPDDDVPDDDDHDDPVNVVPRPSVSRHDPNHDYHYDDPPDDCPVVDD